Protein AF-A0A553JM68-F1 (afdb_monomer_lite)

Radius of gyration: 15.45 Å; chains: 1; bounding box: 34×37×38 Å

Structure (mmCIF, N/CA/C/O backbone):
data_AF-A0A553JM68-F1
#
_entry.id   AF-A0A553JM68-F1
#
loop_
_atom_site.group_PDB
_atom_site.id
_atom_site.type_symbol
_atom_site.label_atom_id
_atom_site.label_alt_id
_atom_site.label_comp_id
_atom_site.label_asym_id
_atom_site.label_entity_id
_atom_site.label_seq_id
_atom_site.pdbx_PDB_ins_code
_atom_site.Cartn_x
_atom_site.Cartn_y
_atom_site.Cartn_z
_atom_site.occupancy
_atom_site.B_iso_or_equiv
_atom_site.auth_seq_id
_atom_site.auth_comp_id
_atom_site.auth_asym_id
_atom_site.auth_atom_id
_atom_site.pdbx_PDB_model_num
ATOM 1 N N . MET A 1 1 ? 1.189 8.355 -7.581 1.00 63.50 1 MET A N 1
ATOM 2 C CA . MET A 1 1 ? 2.124 7.337 -8.109 1.00 63.50 1 MET A CA 1
ATOM 3 C C . MET A 1 1 ? 3.029 7.998 -9.135 1.00 63.50 1 MET A C 1
ATOM 5 O O . MET A 1 1 ? 2.598 8.992 -9.708 1.00 63.50 1 MET A O 1
ATOM 9 N N . LYS A 1 2 ? 4.265 7.521 -9.316 1.00 76.50 2 LYS A N 1
ATOM 10 C CA . LYS A 1 2 ? 5.176 8.059 -10.336 1.00 76.50 2 LYS A CA 1
ATOM 11 C C . LYS A 1 2 ? 4.626 7.829 -11.748 1.00 76.50 2 LYS A C 1
ATOM 13 O O . LYS A 1 2 ? 3.909 6.851 -11.962 1.00 76.50 2 LYS A O 1
ATOM 18 N N . GLY A 1 3 ? 4.909 8.756 -12.659 1.00 75.94 3 GLY A N 1
ATOM 19 C CA . GLY A 1 3 ? 4.354 8.765 -14.013 1.00 75.94 3 GLY A CA 1
ATOM 20 C C . GLY A 1 3 ? 5.113 7.850 -14.967 1.00 75.94 3 GLY A C 1
ATOM 21 O O . GLY A 1 3 ? 4.513 7.286 -15.879 1.00 75.94 3 GLY A O 1
ATOM 22 N N . THR A 1 4 ? 6.410 7.648 -14.727 1.00 84.12 4 THR A N 1
ATOM 23 C CA . THR A 1 4 ? 7.277 6.830 -15.583 1.00 84.12 4 THR A CA 1
ATOM 24 C C . THR A 1 4 ? 8.112 5.843 -14.771 1.00 84.12 4 THR A C 1
ATOM 26 O O . THR A 1 4 ? 8.333 6.010 -13.570 1.00 84.12 4 THR A O 1
ATOM 29 N N . TRP A 1 5 ? 8.600 4.793 -15.434 1.00 84.50 5 TRP A N 1
ATOM 30 C CA . TRP A 1 5 ? 9.482 3.803 -14.813 1.00 84.50 5 TRP A CA 1
ATOM 31 C C . TRP A 1 5 ? 10.835 4.381 -14.397 1.00 84.50 5 TRP A C 1
ATOM 33 O O . TRP A 1 5 ? 11.385 3.968 -13.384 1.00 84.50 5 TRP A O 1
ATOM 43 N N . SER A 1 6 ? 11.343 5.385 -15.115 1.00 84.81 6 SER A N 1
ATOM 44 C CA . SER A 1 6 ? 12.603 6.053 -14.767 1.00 84.81 6 SER A CA 1
ATOM 45 C C . SER A 1 6 ? 12.548 6.775 -13.416 1.00 84.81 6 SER A C 1
ATOM 47 O O . SER A 1 6 ? 13.579 7.000 -12.796 1.00 84.81 6 SER A O 1
ATOM 49 N N . GLU A 1 7 ? 11.353 7.143 -12.949 1.00 84.12 7 GLU A N 1
ATOM 50 C CA . GLU A 1 7 ? 11.141 7.756 -11.634 1.00 84.12 7 GLU A CA 1
ATOM 51 C C . GLU A 1 7 ? 10.995 6.726 -10.498 1.00 84.12 7 GLU A C 1
ATOM 53 O O . GLU A 1 7 ? 10.909 7.107 -9.326 1.00 84.12 7 GLU A O 1
ATOM 58 N N . MET A 1 8 ? 10.911 5.436 -10.837 1.00 84.56 8 MET A N 1
ATOM 59 C CA . MET A 1 8 ? 10.808 4.319 -9.901 1.00 84.56 8 MET A CA 1
ATOM 60 C C . MET A 1 8 ? 12.199 3.756 -9.626 1.00 84.56 8 MET A C 1
ATOM 62 O O . MET A 1 8 ? 12.565 2.682 -10.093 1.00 84.56 8 MET A O 1
ATOM 66 N N . ASP A 1 9 ? 12.984 4.504 -8.862 1.00 85.19 9 ASP A N 1
ATOM 67 C CA . ASP A 1 9 ? 14.326 4.112 -8.444 1.00 85.19 9 ASP A CA 1
ATOM 68 C C . ASP A 1 9 ? 14.342 3.606 -6.991 1.00 85.19 9 ASP A C 1
ATOM 70 O O . ASP A 1 9 ? 13.331 3.649 -6.280 1.00 85.19 9 ASP A O 1
ATOM 74 N N . GLY A 1 10 ? 15.520 3.194 -6.514 1.00 82.56 10 GLY A N 1
ATOM 75 C CA . GLY A 1 10 ? 15.751 2.777 -5.125 1.00 82.56 10 GLY A CA 1
ATOM 76 C C . GLY A 1 10 ? 15.588 3.879 -4.066 1.00 82.56 10 GLY A C 1
ATOM 77 O O . GLY A 1 10 ? 15.925 3.655 -2.905 1.00 82.56 10 GLY A O 1
ATOM 78 N N . ASN A 1 11 ? 15.116 5.075 -4.433 1.00 83.62 11 ASN A N 1
ATOM 79 C CA . ASN A 1 11 ? 14.690 6.107 -3.489 1.00 83.62 11 ASN A CA 1
ATOM 80 C C . ASN A 1 11 ? 13.158 6.196 -3.380 1.00 83.62 11 ASN A C 1
ATOM 82 O O . ASN A 1 11 ? 12.643 6.880 -2.489 1.00 83.62 11 ASN A O 1
ATOM 86 N N . SER A 1 12 ? 12.420 5.508 -4.253 1.00 87.69 12 SER A N 1
ATOM 87 C CA . SER A 1 12 ? 10.962 5.508 -4.278 1.00 87.69 12 SER A CA 1
ATOM 88 C C . SER A 1 12 ? 10.369 4.357 -3.457 1.00 87.69 12 SER A C 1
ATOM 90 O O . SER A 1 12 ? 10.7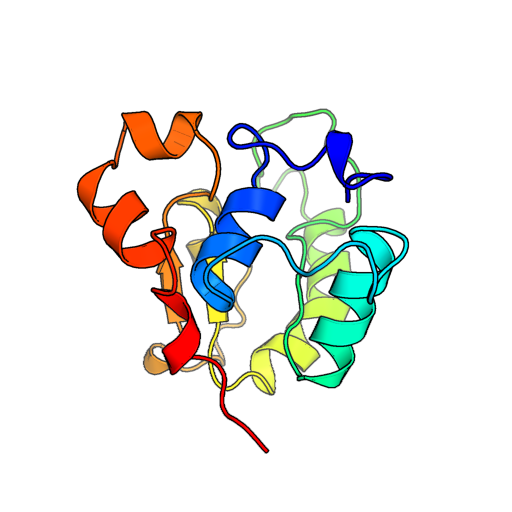88 3.205 -3.551 1.00 87.69 12 SER A O 1
ATOM 92 N N . SER A 1 13 ? 9.313 4.646 -2.691 1.00 88.88 13 SER A N 1
ATOM 93 C CA . SER A 1 13 ? 8.542 3.605 -1.995 1.00 88.88 13 SER A CA 1
ATOM 94 C C . SER A 1 13 ? 7.983 2.551 -2.948 1.00 88.88 13 SER A C 1
ATOM 96 O O . SER A 1 13 ? 7.954 1.369 -2.622 1.00 88.88 13 SER A O 1
ATOM 98 N N . GLY A 1 14 ? 7.544 2.982 -4.134 1.00 89.12 14 GLY A N 1
ATOM 99 C CA . GLY A 1 14 ? 6.975 2.090 -5.138 1.00 89.12 14 GLY A CA 1
ATOM 100 C C . GLY A 1 14 ? 7.972 1.037 -5.617 1.00 89.12 14 GLY A C 1
ATOM 101 O O . GLY A 1 14 ? 7.593 -0.120 -5.756 1.00 89.12 14 GLY A O 1
ATOM 102 N N . PHE A 1 15 ? 9.242 1.409 -5.818 1.00 90.00 15 PHE A N 1
ATOM 103 C CA . PHE A 1 15 ? 10.287 0.463 -6.212 1.00 90.00 15 PHE A CA 1
ATOM 104 C C . PHE A 1 15 ? 10.424 -0.663 -5.190 1.00 90.00 15 PHE A C 1
ATOM 106 O O . PHE A 1 15 ? 10.414 -1.831 -5.559 1.00 90.00 15 PHE A O 1
ATOM 113 N N . HIS A 1 16 ? 10.498 -0.323 -3.903 1.00 91.31 16 HIS A N 1
ATOM 114 C CA . HIS A 1 16 ? 10.684 -1.310 -2.843 1.00 91.31 16 HIS A CA 1
ATOM 115 C C . HIS A 1 16 ? 9.470 -2.224 -2.669 1.00 91.31 16 HIS A C 1
ATOM 117 O O . HIS A 1 16 ? 9.642 -3.426 -2.504 1.00 91.31 16 HIS A O 1
ATOM 123 N N . ILE A 1 17 ? 8.259 -1.674 -2.788 1.00 91.00 17 ILE A N 1
ATOM 124 C CA . ILE A 1 17 ? 7.020 -2.461 -2.795 1.00 91.00 17 ILE A CA 1
ATOM 125 C C . ILE A 1 17 ? 7.026 -3.463 -3.957 1.00 91.00 17 ILE A C 1
ATOM 127 O O . ILE A 1 17 ? 6.744 -4.640 -3.764 1.00 91.00 17 ILE A O 1
ATOM 131 N N . PHE A 1 18 ? 7.347 -3.028 -5.177 1.00 89.19 18 PHE A N 1
ATOM 132 C CA . PHE A 1 18 ? 7.334 -3.930 -6.333 1.00 89.19 18 PHE A CA 1
ATOM 133 C C . PHE A 1 18 ? 8.441 -4.971 -6.255 1.00 89.19 18 PHE A C 1
ATOM 135 O O . PHE A 1 18 ? 8.197 -6.152 -6.484 1.00 89.19 18 PHE A O 1
ATOM 142 N N . ASN A 1 19 ? 9.629 -4.554 -5.832 1.00 89.69 19 ASN A N 1
ATOM 143 C CA . ASN A 1 19 ? 10.750 -5.451 -5.632 1.00 89.69 19 ASN A CA 1
ATOM 144 C C . ASN A 1 19 ? 10.455 -6.534 -4.582 1.00 89.69 19 ASN A C 1
ATOM 146 O O . ASN A 1 19 ? 10.863 -7.682 -4.760 1.00 89.69 19 ASN A O 1
ATOM 150 N N . SER A 1 20 ? 9.735 -6.199 -3.508 1.00 91.38 20 SER A N 1
ATOM 151 C CA . SER A 1 20 ? 9.416 -7.172 -2.466 1.00 91.38 20 SER A CA 1
ATOM 152 C C . SER A 1 20 ? 8.278 -8.108 -2.827 1.00 91.38 20 SER A C 1
ATOM 154 O O . SER A 1 20 ? 8.302 -9.270 -2.433 1.00 91.38 20 SER A O 1
ATOM 156 N N . ILE A 1 21 ? 7.305 -7.646 -3.605 1.00 87.81 21 ILE A N 1
ATOM 157 C CA . ILE A 1 21 ? 6.187 -8.489 -4.026 1.00 87.81 21 ILE A CA 1
ATOM 158 C C . ILE A 1 21 ? 6.594 -9.401 -5.202 1.00 87.81 21 ILE A C 1
ATOM 160 O O . ILE A 1 21 ? 6.162 -10.550 -5.249 1.00 87.81 21 ILE A O 1
ATOM 164 N N . PHE A 1 22 ? 7.440 -8.924 -6.125 1.00 84.81 22 PHE A N 1
ATOM 165 C CA . PHE A 1 22 ? 7.675 -9.586 -7.421 1.00 84.81 22 PHE A CA 1
ATOM 166 C C . PHE A 1 22 ? 9.130 -9.910 -7.753 1.00 84.81 22 PHE A C 1
ATOM 168 O O . PHE A 1 22 ? 9.385 -10.518 -8.792 1.00 84.81 22 PHE A O 1
ATOM 175 N N . GLY A 1 23 ? 10.087 -9.495 -6.922 1.00 83.81 23 GLY A N 1
ATOM 176 C CA . GLY A 1 23 ? 11.495 -9.787 -7.184 1.00 83.81 23 GLY A CA 1
ATOM 177 C C . GLY A 1 23 ? 12.032 -8.947 -8.335 1.00 83.81 23 GLY A C 1
ATOM 178 O O . GLY A 1 23 ? 12.775 -9.426 -9.186 1.00 83.81 23 GLY A O 1
ATOM 179 N N . GLY A 1 24 ? 11.610 -7.690 -8.391 1.00 82.81 24 GLY A N 1
ATOM 180 C CA . GLY A 1 24 ? 12.111 -6.704 -9.335 1.00 82.81 24 GLY A CA 1
ATOM 181 C C . GLY A 1 24 ? 11.038 -5.722 -9.775 1.00 82.81 24 GLY A C 1
ATOM 182 O O . GLY A 1 24 ? 9.877 -5.795 -9.367 1.00 82.81 24 GLY A O 1
ATOM 183 N N . LEU A 1 25 ? 11.442 -4.786 -10.631 1.00 80.50 25 LEU A N 1
ATOM 184 C CA . LEU A 1 25 ? 10.485 -3.992 -11.385 1.00 80.50 25 LEU A CA 1
ATOM 185 C C . LEU A 1 25 ? 9.895 -4.856 -12.507 1.00 80.50 25 LEU A C 1
ATOM 187 O O . LEU A 1 25 ? 10.623 -5.626 -13.137 1.00 80.50 25 LEU A O 1
ATOM 191 N N . PRO A 1 26 ? 8.591 -4.742 -12.783 1.00 75.25 26 PRO A N 1
ATOM 192 C CA . PRO A 1 26 ? 7.989 -5.446 -13.905 1.00 75.25 26 PRO A CA 1
ATOM 193 C C . PRO A 1 26 ? 8.572 -4.941 -15.235 1.00 75.25 26 PRO A C 1
ATOM 195 O O . PRO A 1 26 ? 8.947 -3.775 -15.365 1.00 75.25 26 PRO A O 1
ATOM 198 N N . SER A 1 27 ? 8.627 -5.824 -16.237 1.00 70.44 27 SER A N 1
ATOM 199 C CA . SER A 1 27 ? 9.188 -5.487 -17.551 1.00 70.44 27 SER A CA 1
ATOM 200 C C . SER A 1 27 ? 8.454 -4.307 -18.199 1.00 70.44 27 SER A C 1
ATOM 202 O O . SER A 1 27 ? 7.221 -4.291 -18.284 1.00 70.44 27 SER A O 1
ATOM 204 N N . HIS A 1 28 ? 9.235 -3.358 -18.719 1.00 70.19 28 HIS A N 1
ATOM 205 C CA . HIS A 1 28 ? 8.750 -2.201 -19.476 1.00 70.19 28 HIS A CA 1
ATOM 206 C C . HIS A 1 28 ? 8.031 -2.619 -20.770 1.00 70.19 28 HIS A C 1
ATOM 208 O O . HIS A 1 28 ? 7.236 -1.856 -21.310 1.00 70.19 28 HIS A O 1
ATOM 214 N N . GLU A 1 29 ? 8.276 -3.839 -21.252 1.00 76.00 29 GLU A N 1
ATOM 215 C CA . GLU A 1 29 ? 7.606 -4.404 -22.425 1.00 76.00 29 GLU A CA 1
ATOM 216 C C . GLU A 1 29 ? 6.138 -4.748 -22.140 1.00 76.00 29 GLU A C 1
ATOM 218 O O . GLU A 1 29 ? 5.309 -4.734 -23.048 1.00 76.00 29 GLU A O 1
ATOM 223 N N . LYS A 1 30 ? 5.796 -5.034 -20.875 1.00 83.06 30 LYS A N 1
ATOM 224 C CA . LYS A 1 30 ? 4.446 -5.455 -20.475 1.00 83.06 30 LYS A CA 1
ATOM 225 C C . LYS A 1 30 ? 3.577 -4.298 -19.976 1.00 83.06 30 LYS A C 1
ATOM 227 O O . LYS A 1 30 ? 2.360 -4.343 -20.138 1.00 83.06 30 LYS A O 1
ATOM 232 N N . TYR A 1 31 ? 4.177 -3.264 -19.382 1.00 87.50 31 TYR A N 1
ATOM 233 C CA . TYR A 1 31 ? 3.447 -2.132 -18.801 1.00 87.50 31 TYR A CA 1
ATOM 234 C C . TYR A 1 31 ? 4.091 -0.803 -19.192 1.00 87.50 31 TYR A C 1
ATOM 236 O O . TYR A 1 31 ? 5.269 -0.575 -18.921 1.00 87.50 31 TYR A O 1
ATOM 244 N N . LYS A 1 32 ? 3.302 0.113 -19.770 1.00 87.19 32 LYS A N 1
ATOM 245 C CA . LYS A 1 32 ? 3.804 1.410 -20.259 1.00 87.19 32 LYS A CA 1
ATOM 246 C C . LYS A 1 32 ? 4.234 2.335 -19.121 1.00 87.19 32 LYS A C 1
ATOM 248 O O . LYS A 1 32 ? 5.132 3.153 -19.296 1.00 87.19 32 LYS A O 1
ATOM 253 N N . SER A 1 33 ? 3.603 2.206 -17.956 1.00 88.00 33 SER A N 1
ATOM 254 C CA . SER A 1 33 ? 3.881 3.035 -16.788 1.00 88.00 33 SER A CA 1
ATOM 255 C C . SER A 1 33 ? 3.723 2.264 -15.473 1.00 88.00 33 SER A C 1
ATOM 257 O O . SER A 1 33 ? 3.015 1.250 -15.425 1.00 88.00 33 SER A O 1
ATOM 259 N N . PRO A 1 34 ? 4.290 2.780 -14.364 1.00 86.50 34 PRO A N 1
ATOM 260 C CA . PRO A 1 34 ? 4.019 2.250 -13.031 1.00 86.50 34 PRO A CA 1
ATOM 261 C C . PRO A 1 34 ? 2.521 2.228 -12.713 1.00 86.50 34 PRO A C 1
ATOM 263 O O . PRO A 1 34 ? 2.034 1.285 -12.094 1.00 86.50 34 PRO A O 1
ATOM 266 N N . LYS A 1 35 ? 1.772 3.237 -13.176 1.00 87.44 35 LYS A N 1
ATOM 267 C CA . LYS A 1 35 ? 0.319 3.323 -12.991 1.00 87.44 35 LYS A CA 1
ATOM 268 C C . LYS A 1 35 ? -0.407 2.128 -13.615 1.00 87.44 35 LYS A C 1
ATOM 270 O O . LYS A 1 35 ? -1.262 1.539 -12.960 1.00 87.44 35 LYS A O 1
ATOM 275 N N . ASP A 1 36 ? -0.046 1.750 -14.840 1.00 87.62 36 ASP A N 1
ATOM 276 C CA . ASP A 1 36 ? -0.648 0.595 -15.523 1.00 87.62 36 ASP A CA 1
ATOM 277 C C . ASP A 1 36 ? -0.382 -0.696 -14.755 1.00 87.62 36 ASP A C 1
ATOM 279 O O . ASP A 1 36 ? -1.260 -1.548 -14.623 1.00 87.62 36 ASP A O 1
ATOM 283 N N . TYR A 1 37 ? 0.815 -0.808 -14.179 1.00 87.81 37 TYR A N 1
ATOM 284 C CA . TYR A 1 37 ? 1.131 -1.942 -13.333 1.00 87.81 37 TYR A CA 1
ATOM 285 C C . TYR A 1 37 ? 0.292 -1.966 -12.055 1.00 87.81 37 TYR A C 1
ATOM 287 O O . TYR A 1 37 ? -0.247 -3.013 -11.717 1.00 87.81 37 TYR A O 1
ATOM 295 N N . ALA A 1 38 ? 0.086 -0.832 -11.378 1.00 86.94 38 ALA A N 1
ATOM 296 C CA . ALA A 1 38 ? -0.815 -0.787 -10.224 1.00 86.94 38 ALA A CA 1
ATOM 297 C C . ALA A 1 38 ? -2.246 -1.230 -10.571 1.00 86.94 38 ALA A C 1
ATOM 299 O O . ALA A 1 38 ? -2.861 -1.933 -9.774 1.00 86.94 38 ALA A O 1
ATOM 300 N N . TYR A 1 39 ? -2.766 -0.900 -11.759 1.00 88.81 39 TYR A N 1
ATOM 301 C CA . TYR A 1 39 ? -4.063 -1.431 -12.201 1.00 88.81 39 TYR A CA 1
ATOM 302 C C . TYR A 1 39 ? -4.040 -2.944 -12.418 1.00 88.81 39 TYR A C 1
ATOM 304 O O . TYR A 1 39 ? -4.996 -3.629 -12.060 1.00 88.81 39 TYR A O 1
ATOM 312 N N . HIS A 1 40 ? -2.947 -3.490 -12.951 1.00 88.00 40 HIS A N 1
ATOM 313 C CA . HIS A 1 40 ? -2.785 -4.938 -13.015 1.00 88.00 40 HIS A CA 1
ATOM 314 C C . HIS A 1 40 ? -2.784 -5.568 -11.615 1.00 88.00 40 HIS A C 1
ATOM 316 O O . HIS A 1 40 ? -3.438 -6.587 -11.414 1.00 88.00 40 HIS A O 1
ATOM 322 N N . LEU A 1 41 ? -2.139 -4.946 -10.626 1.00 88.44 41 LEU A N 1
ATOM 323 C CA . LEU A 1 41 ? -2.156 -5.424 -9.240 1.00 88.44 41 LEU A CA 1
ATOM 324 C C . LEU A 1 41 ? -3.566 -5.461 -8.642 1.00 88.44 41 LEU A C 1
ATOM 326 O O . LEU A 1 41 ? -3.910 -6.440 -7.981 1.00 88.44 41 LEU A O 1
ATOM 330 N N . LEU A 1 42 ? -4.413 -4.479 -8.965 1.00 90.06 42 LEU A N 1
ATOM 331 C CA . LEU A 1 42 ? -5.827 -4.509 -8.576 1.00 90.06 42 LEU A CA 1
ATOM 332 C C . LEU A 1 42 ? -6.546 -5.748 -9.130 1.00 90.06 42 LEU A C 1
ATOM 334 O O . LEU A 1 42 ? -7.320 -6.369 -8.408 1.00 90.06 42 LEU A O 1
ATOM 338 N N . SER A 1 43 ? -6.248 -6.158 -10.371 1.00 87.94 43 SER A N 1
ATOM 339 C CA . SER A 1 43 ? -6.808 -7.394 -10.953 1.00 87.94 43 SER A CA 1
ATOM 340 C C . SER A 1 43 ? -6.346 -8.672 -10.244 1.00 87.94 43 SER A C 1
ATOM 342 O O . SER A 1 43 ? -6.984 -9.708 -10.379 1.00 87.94 43 SER A O 1
ATOM 344 N N . GLN A 1 44 ? -5.249 -8.600 -9.486 1.00 86.31 44 GLN A N 1
ATOM 345 C CA . GLN A 1 44 ? -4.718 -9.688 -8.661 1.00 86.31 44 GLN A CA 1
ATOM 346 C C . GLN A 1 44 ? -5.185 -9.586 -7.195 1.00 86.31 44 GLN A C 1
ATOM 348 O O . GLN A 1 44 ? -4.661 -10.285 -6.333 1.00 86.31 44 GLN A O 1
ATOM 353 N N . GLY A 1 45 ? -6.124 -8.684 -6.884 1.00 89.75 45 GLY A N 1
ATOM 354 C CA . GLY A 1 45 ? -6.618 -8.468 -5.521 1.00 89.75 45 GLY A CA 1
ATOM 355 C C . GLY A 1 45 ? -5.662 -7.690 -4.608 1.00 89.75 45 GLY A C 1
ATOM 356 O O . GLY A 1 45 ? -5.891 -7.629 -3.402 1.00 89.75 45 GLY A O 1
ATOM 357 N N . ILE A 1 46 ? -4.605 -7.077 -5.153 1.00 91.12 46 ILE A N 1
ATOM 358 C CA . ILE A 1 46 ? -3.645 -6.264 -4.394 1.00 91.12 46 ILE A CA 1
ATOM 359 C C . ILE A 1 46 ? -4.019 -4.790 -4.541 1.00 91.12 46 ILE A C 1
ATOM 361 O O . ILE A 1 46 ? -4.002 -4.237 -5.640 1.00 91.12 46 ILE A O 1
ATOM 365 N N . VAL A 1 47 ? -4.318 -4.133 -3.420 1.00 91.62 47 VAL A N 1
ATOM 366 C CA . VAL A 1 47 ? -4.802 -2.746 -3.388 1.00 91.62 47 VAL A CA 1
ATOM 367 C C . VAL A 1 47 ? -3.889 -1.878 -2.523 1.00 91.62 47 VAL A C 1
ATOM 369 O O . VAL A 1 47 ? -3.487 -2.280 -1.432 1.00 91.62 47 VAL A O 1
ATOM 372 N N . PHE A 1 48 ? -3.595 -0.661 -2.989 1.00 90.56 48 PHE A N 1
ATOM 373 C CA . PHE A 1 48 ? -2.888 0.359 -2.212 1.00 90.56 48 PHE A CA 1
ATOM 374 C C . PHE A 1 48 ? -3.878 1.403 -1.711 1.00 90.56 48 PHE A C 1
ATOM 376 O O . PHE A 1 48 ? -4.454 2.144 -2.507 1.00 90.56 48 PHE A O 1
ATOM 383 N N . LEU A 1 49 ? -4.052 1.471 -0.394 1.00 90.12 49 LEU A N 1
ATOM 384 C CA . LEU A 1 49 ? -4.960 2.413 0.251 1.00 90.12 49 LEU A CA 1
ATOM 385 C C . LEU A 1 49 ? -4.165 3.531 0.914 1.00 90.12 49 LEU A C 1
ATOM 387 O O . LEU A 1 49 ? -3.175 3.284 1.606 1.00 90.12 49 LEU A O 1
ATOM 391 N N . ASN A 1 50 ? -4.614 4.766 0.713 1.00 87.88 50 ASN A N 1
ATOM 392 C CA . ASN A 1 50 ? -4.073 5.905 1.438 1.00 87.88 50 ASN A CA 1
ATOM 393 C C . ASN A 1 50 ? -4.860 6.117 2.728 1.00 87.88 50 ASN A C 1
ATOM 395 O O . ASN A 1 50 ? -6.065 5.890 2.795 1.00 87.88 50 ASN A O 1
ATOM 399 N N . CYS A 1 51 ? -4.171 6.634 3.738 1.00 85.25 51 CYS A N 1
ATOM 400 C CA . CYS A 1 51 ? -4.781 7.041 5.001 1.00 85.25 51 CYS A CA 1
ATOM 401 C C . CYS A 1 51 ? -5.642 8.308 4.871 1.00 85.25 51 CYS A C 1
ATOM 403 O O . CYS A 1 51 ? -6.429 8.607 5.754 1.00 85.25 51 CYS A O 1
ATOM 405 N N . SER A 1 52 ? -5.434 9.080 3.804 1.00 87.44 52 SER A N 1
ATOM 406 C CA . SER A 1 52 ? -6.181 10.284 3.449 1.00 87.44 52 SER A CA 1
ATOM 407 C C . SER A 1 52 ? -6.103 10.456 1.936 1.00 87.44 52 SER A C 1
ATOM 409 O O . SER A 1 52 ? -5.025 10.303 1.353 1.00 87.44 52 SER A O 1
ATOM 411 N N . TYR A 1 53 ? -7.220 10.814 1.307 1.00 89.31 53 TYR A N 1
ATOM 412 C CA . TYR A 1 53 ? -7.262 11.200 -0.109 1.00 89.31 53 TYR A CA 1
ATOM 413 C C . TYR A 1 53 ? -7.067 12.706 -0.320 1.00 89.31 53 TYR A C 1
ATOM 415 O O . TYR A 1 53 ? -6.931 13.175 -1.448 1.00 89.31 53 TYR A O 1
ATOM 423 N N . HIS A 1 54 ? -6.963 13.452 0.780 1.00 89.38 54 HIS A N 1
ATOM 424 C CA . HIS A 1 54 ? -6.680 14.880 0.802 1.00 89.38 54 HIS A CA 1
ATOM 425 C C . HIS A 1 54 ? -5.194 15.138 1.042 1.00 89.38 54 HIS A C 1
ATOM 427 O O . HIS A 1 54 ? -4.554 14.475 1.867 1.00 89.38 54 HIS A O 1
ATOM 433 N N . TYR A 1 55 ? -4.637 16.133 0.349 1.00 87.25 55 TYR A N 1
ATOM 434 C CA . TYR A 1 55 ? -3.252 16.552 0.550 1.00 87.25 55 TYR A CA 1
ATOM 435 C C . TYR A 1 55 ? -3.101 17.362 1.844 1.00 87.25 55 TYR A C 1
ATOM 437 O O . TYR A 1 55 ? -3.535 18.508 1.933 1.00 87.25 55 TYR A O 1
ATOM 445 N N . LEU A 1 56 ? -2.409 16.789 2.831 1.00 84.56 56 LEU A N 1
ATOM 446 C CA . LEU A 1 56 ? -2.267 17.361 4.177 1.00 84.56 56 LEU A CA 1
ATOM 447 C C . LEU A 1 56 ? -1.075 18.324 4.330 1.00 84.56 56 LEU A C 1
ATOM 449 O O . LEU A 1 56 ? -0.520 18.441 5.414 1.00 84.56 56 LEU A O 1
ATOM 453 N N . LYS A 1 57 ? -0.597 18.961 3.251 1.00 85.06 57 LYS A N 1
ATOM 454 C CA . LYS A 1 57 ? 0.506 19.956 3.283 1.00 85.06 57 LYS A CA 1
ATOM 455 C C . LYS A 1 57 ? 1.777 19.527 4.049 1.00 85.06 57 LYS A C 1
ATOM 457 O O . LYS A 1 57 ? 2.514 20.374 4.541 1.00 85.06 57 LYS A O 1
ATOM 462 N N . LYS A 1 58 ? 2.078 18.222 4.084 1.00 76.62 58 LYS A N 1
ATOM 463 C CA . LYS A 1 58 ? 3.196 17.614 4.844 1.00 76.62 58 LYS A CA 1
ATOM 464 C C . LYS A 1 58 ? 3.067 17.723 6.372 1.00 76.62 58 LYS A C 1
ATOM 466 O O . LYS A 1 58 ? 4.056 17.540 7.079 1.00 76.62 58 LYS A O 1
ATOM 471 N N . GLU A 1 59 ? 1.874 17.993 6.891 1.00 78.25 59 GLU A N 1
ATOM 472 C CA . GLU A 1 59 ? 1.615 17.958 8.326 1.00 78.25 59 GLU A CA 1
ATOM 473 C C . GLU A 1 59 ? 1.672 16.525 8.866 1.00 78.25 59 GLU A C 1
ATOM 475 O O . GLU A 1 59 ? 1.342 15.554 8.176 1.00 78.25 59 GLU A O 1
ATOM 480 N N . LYS A 1 60 ? 2.083 16.382 10.132 1.00 78.75 60 LYS A N 1
ATOM 481 C CA . LYS A 1 60 ? 2.001 15.097 10.828 1.00 78.75 60 LYS A CA 1
ATOM 482 C C . LYS A 1 60 ? 0.529 14.694 10.954 1.00 78.75 60 LYS A C 1
ATOM 484 O O . LYS A 1 60 ? -0.299 15.501 11.376 1.00 78.75 60 LYS A O 1
ATOM 489 N N . LEU A 1 61 ? 0.210 13.442 10.623 1.00 79.19 61 LEU A N 1
ATOM 490 C CA . LEU A 1 61 ? -1.154 12.929 10.727 1.00 79.19 61 LEU A CA 1
ATOM 491 C C . LEU A 1 61 ? -1.664 13.042 12.175 1.00 79.19 61 LEU A C 1
ATOM 493 O O . LEU A 1 61 ? -0.970 12.674 13.120 1.00 79.19 61 LEU A O 1
ATOM 497 N N . SER A 1 62 ? -2.880 13.556 12.345 1.00 81.88 62 SER A N 1
ATOM 498 C CA . SER A 1 62 ? -3.532 13.736 13.639 1.00 81.88 62 SER A CA 1
ATOM 499 C C . SER A 1 62 ? -5.013 13.421 13.495 1.00 81.88 62 SER A C 1
ATOM 501 O O . SER A 1 62 ? -5.675 13.991 12.630 1.00 81.88 62 SER A O 1
ATOM 503 N N . LYS A 1 63 ? -5.538 12.555 14.372 1.00 79.31 63 LYS A N 1
ATOM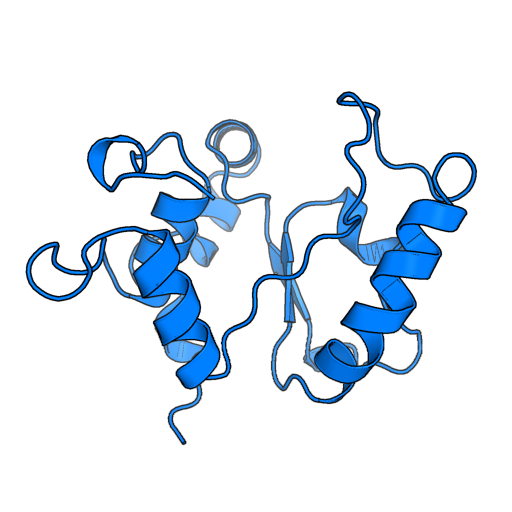 504 C CA . LYS A 1 63 ? -6.969 12.210 14.405 1.00 79.31 63 LYS A CA 1
ATOM 505 C C . LYS A 1 63 ? -7.864 13.429 14.563 1.00 79.31 63 LYS A C 1
ATOM 507 O O . LYS A 1 63 ? -8.909 13.504 13.941 1.00 79.31 63 LYS A O 1
ATOM 512 N N . ILE A 1 64 ? -7.454 14.360 15.422 1.00 84.69 64 ILE A N 1
ATOM 513 C CA . ILE A 1 64 ? -8.276 15.513 15.789 1.00 84.69 64 ILE A CA 1
ATOM 514 C C . ILE A 1 64 ? -8.268 16.532 14.652 1.00 84.69 64 ILE A C 1
ATOM 516 O O . ILE A 1 64 ? -9.322 16.976 14.216 1.00 84.69 64 ILE A O 1
ATOM 520 N N . LYS A 1 65 ? -7.080 16.878 14.141 1.00 86.75 65 LYS A N 1
ATOM 521 C CA . LYS A 1 65 ? -6.952 17.915 13.106 1.00 86.75 65 LYS A CA 1
ATOM 522 C C . LYS A 1 65 ? -7.457 17.462 11.741 1.00 86.75 65 LYS A C 1
ATOM 524 O O . LYS A 1 65 ? -8.001 18.269 11.001 1.00 86.75 65 LYS A O 1
ATOM 529 N N . HIS A 1 66 ? -7.263 16.189 11.403 1.00 88.44 66 HIS A N 1
ATOM 530 C CA . HIS A 1 66 ? -7.565 15.658 10.073 1.00 88.44 66 HIS A CA 1
ATOM 531 C C . HIS A 1 66 ? -8.793 14.749 10.067 1.00 88.44 66 HIS A C 1
ATOM 533 O O . HIS A 1 66 ? -8.936 13.954 9.145 1.00 88.44 66 HIS A O 1
ATOM 539 N N . LYS A 1 67 ? -9.667 14.861 11.079 1.00 87.94 67 LYS A N 1
ATOM 540 C CA . LYS A 1 67 ? -10.824 13.980 11.271 1.00 87.94 67 LYS A CA 1
ATOM 541 C C . LYS A 1 67 ? -11.622 13.773 9.984 1.00 87.94 67 LYS A C 1
ATOM 543 O O . LYS A 1 67 ? -11.738 12.643 9.546 1.00 87.94 67 LYS A O 1
ATOM 548 N N . ASN A 1 68 ? -12.076 14.847 9.343 1.00 89.62 68 ASN A N 1
ATOM 549 C CA . ASN A 1 68 ? -12.918 14.738 8.147 1.00 89.62 68 ASN A CA 1
ATOM 550 C C . ASN A 1 68 ? -12.197 14.018 6.995 1.00 89.62 68 ASN A C 1
ATOM 552 O O . ASN A 1 68 ? -12.754 13.128 6.375 1.00 89.62 68 ASN A O 1
ATOM 556 N N . CYS A 1 69 ? -10.920 14.335 6.754 1.00 90.00 69 CYS A N 1
ATOM 557 C CA . CYS A 1 69 ? -10.136 13.677 5.705 1.00 90.00 69 CYS A CA 1
ATOM 558 C C . CYS A 1 69 ? -9.892 12.186 5.981 1.00 90.00 69 CYS A C 1
ATOM 560 O O . CYS A 1 69 ? -9.720 11.407 5.044 1.00 90.00 69 CYS A O 1
ATOM 562 N N . LEU A 1 70 ? -9.801 11.819 7.261 1.00 87.94 70 LEU A N 1
ATOM 563 C CA . LEU A 1 70 ? -9.674 10.436 7.704 1.00 87.94 70 LEU A CA 1
ATOM 564 C C . LEU A 1 70 ? -11.012 9.702 7.583 1.00 87.94 70 LEU A C 1
ATOM 566 O O . LEU A 1 70 ? -11.026 8.583 7.084 1.00 87.94 70 LEU A O 1
ATOM 570 N N . ASP A 1 71 ? -12.111 10.337 7.993 1.00 88.94 71 ASP A N 1
ATOM 571 C CA . ASP A 1 71 ? -13.470 9.795 7.905 1.00 88.94 71 ASP A CA 1
ATOM 572 C C . ASP A 1 71 ? -13.828 9.498 6.430 1.00 88.94 71 ASP A C 1
ATOM 574 O O . ASP A 1 71 ? -14.218 8.375 6.118 1.00 88.94 71 ASP A O 1
ATOM 578 N N . ASP A 1 72 ? -13.540 10.416 5.497 1.00 91.44 72 ASP A N 1
ATOM 579 C CA . ASP A 1 72 ? -13.709 10.184 4.049 1.00 91.44 72 ASP A CA 1
ATOM 580 C C . ASP A 1 72 ? -12.905 8.967 3.554 1.00 91.44 72 ASP A C 1
ATOM 582 O O . ASP A 1 72 ? -13.344 8.188 2.706 1.00 91.44 72 ASP A O 1
ATOM 586 N N . ALA A 1 73 ? -11.679 8.802 4.063 1.00 91.00 73 ALA A N 1
ATOM 587 C CA . ALA A 1 73 ? -10.849 7.663 3.699 1.00 91.00 73 ALA A CA 1
ATOM 588 C C . ALA A 1 73 ? -11.403 6.354 4.277 1.00 91.00 73 ALA A C 1
ATOM 590 O O . ALA A 1 73 ? -11.314 5.325 3.610 1.00 91.00 73 ALA A O 1
ATOM 591 N N . HIS A 1 74 ? -11.990 6.385 5.476 1.00 89.88 74 HIS A N 1
ATOM 592 C CA . HIS A 1 74 ? -12.629 5.234 6.112 1.00 89.88 74 HIS A CA 1
ATOM 593 C C . HIS A 1 74 ? -13.837 4.726 5.332 1.00 89.88 74 HIS A C 1
ATOM 595 O O . HIS A 1 74 ? -13.933 3.521 5.101 1.00 89.88 74 HIS A O 1
ATOM 601 N N . GLU A 1 75 ? -14.699 5.620 4.845 1.00 91.12 75 GLU A N 1
ATOM 602 C CA . GLU A 1 75 ? -15.865 5.234 4.037 1.00 91.12 75 GLU A CA 1
ATOM 603 C C . GLU A 1 75 ? -15.475 4.381 2.818 1.00 91.12 75 GLU A C 1
ATOM 605 O O . GLU A 1 75 ? -16.172 3.430 2.457 1.00 91.12 75 GLU A O 1
ATOM 610 N N . ILE A 1 76 ? -14.320 4.678 2.216 1.00 91.44 76 ILE A N 1
ATOM 611 C CA . ILE A 1 76 ? -13.777 3.942 1.069 1.00 91.44 76 ILE A CA 1
ATOM 612 C C . ILE A 1 76 ? -12.995 2.698 1.515 1.00 91.44 76 ILE A C 1
ATOM 614 O O . ILE A 1 76 ? -13.117 1.628 0.915 1.00 91.44 76 ILE A O 1
ATOM 618 N N . ASN A 1 77 ? -12.146 2.836 2.534 1.00 92.12 77 ASN A N 1
ATOM 619 C CA . ASN A 1 77 ? -11.169 1.815 2.903 1.00 92.12 77 ASN A CA 1
ATOM 620 C C . ASN A 1 77 ? -11.795 0.659 3.687 1.00 92.12 77 ASN A C 1
ATOM 622 O O . ASN A 1 77 ? -11.417 -0.491 3.460 1.00 92.12 77 ASN A O 1
ATOM 626 N N . ASP A 1 78 ? -12.738 0.929 4.589 1.00 91.44 78 ASP A N 1
ATOM 627 C CA . ASP A 1 78 ? -13.253 -0.064 5.536 1.00 91.44 78 ASP A CA 1
ATOM 628 C C . ASP A 1 78 ? -13.865 -1.296 4.838 1.00 91.44 78 ASP A C 1
ATOM 630 O O . ASP A 1 78 ? -13.492 -2.422 5.193 1.00 91.44 78 ASP A O 1
ATOM 634 N N . PRO A 1 79 ? -14.707 -1.160 3.789 1.00 92.25 79 PRO A N 1
ATOM 635 C CA . PRO A 1 79 ? -15.232 -2.317 3.062 1.00 92.25 79 PRO A CA 1
ATOM 636 C C . PRO A 1 79 ? -14.144 -3.172 2.398 1.00 92.25 79 PRO A C 1
ATOM 638 O O . PRO A 1 79 ? -14.310 -4.387 2.266 1.00 92.25 79 PRO A O 1
ATOM 641 N N . ILE A 1 80 ? -13.041 -2.552 1.967 1.00 92.75 80 ILE A N 1
ATOM 642 C CA . ILE A 1 80 ? -11.900 -3.242 1.353 1.00 92.75 80 ILE A CA 1
ATOM 643 C C . ILE A 1 80 ? -11.129 -3.985 2.443 1.00 92.75 80 ILE A C 1
ATOM 645 O O . ILE A 1 80 ? -10.897 -5.186 2.325 1.00 92.75 80 ILE A O 1
ATOM 649 N N . LEU A 1 81 ? -10.798 -3.298 3.538 1.00 91.38 81 LEU A N 1
ATOM 650 C CA . LEU A 1 81 ? -10.054 -3.858 4.664 1.00 91.38 81 LEU A CA 1
ATOM 651 C C . LEU A 1 81 ? -10.770 -5.063 5.296 1.00 91.38 81 LEU A C 1
ATOM 653 O O . LEU A 1 81 ? -10.119 -6.058 5.609 1.00 91.38 81 LEU A O 1
ATOM 657 N N . LEU A 1 82 ? -12.099 -5.022 5.432 1.00 91.00 82 LEU A N 1
ATOM 658 C CA . LEU A 1 82 ? -12.883 -6.139 5.974 1.00 91.00 82 LEU A CA 1
ATOM 659 C C . LEU A 1 82 ? -12.804 -7.403 5.103 1.00 91.00 82 LEU A C 1
ATOM 661 O O . LEU A 1 82 ? -12.739 -8.517 5.630 1.00 91.00 82 LEU A O 1
ATOM 665 N N . LYS A 1 83 ? -12.769 -7.234 3.775 1.00 91.00 83 LYS A N 1
ATOM 666 C CA . LYS A 1 83 ? -12.676 -8.332 2.797 1.00 91.00 83 LYS A CA 1
ATOM 667 C C . LYS A 1 83 ? -11.246 -8.832 2.592 1.00 91.00 83 LYS A C 1
ATOM 669 O O . LYS A 1 83 ? -11.056 -9.950 2.119 1.00 91.00 83 LYS A O 1
ATOM 674 N N . SER A 1 84 ? -10.245 -8.037 2.961 1.00 91.44 84 SER A N 1
ATOM 675 C CA . SER A 1 84 ? -8.839 -8.405 2.827 1.00 91.44 84 SER A CA 1
ATOM 676 C C . SER A 1 84 ? -8.473 -9.614 3.691 1.00 91.44 84 SER A C 1
ATOM 678 O O . SER A 1 84 ? -8.855 -9.729 4.861 1.00 91.44 84 SER A O 1
ATOM 680 N N . GLN A 1 85 ? -7.682 -10.516 3.109 1.00 91.00 85 GLN A N 1
ATOM 681 C CA . GLN A 1 85 ? -7.107 -11.672 3.806 1.00 91.00 85 GLN A CA 1
ATOM 682 C C . GLN A 1 85 ? -5.820 -11.307 4.558 1.00 91.00 85 GLN A C 1
ATOM 684 O O . GLN A 1 85 ? -5.515 -11.895 5.597 1.00 91.00 85 GLN A O 1
ATOM 689 N N . ARG A 1 86 ? -5.062 -10.338 4.036 1.00 90.88 86 ARG A N 1
ATOM 690 C CA . ARG A 1 86 ? -3.826 -9.803 4.617 1.00 90.88 86 ARG A CA 1
ATOM 691 C C . ARG A 1 86 ? -3.789 -8.292 4.425 1.00 90.88 86 ARG A C 1
ATOM 693 O O . ARG A 1 86 ? -4.224 -7.789 3.394 1.00 90.88 86 ARG A O 1
ATOM 700 N N . ILE A 1 87 ? -3.278 -7.578 5.422 1.00 91.19 87 ILE A N 1
ATOM 701 C CA . ILE A 1 87 ? -3.187 -6.118 5.439 1.00 91.19 87 ILE A CA 1
ATOM 702 C C . ILE A 1 87 ? -1.784 -5.735 5.907 1.00 91.19 87 ILE A C 1
ATOM 704 O O . ILE A 1 87 ? -1.375 -6.092 7.012 1.00 91.19 87 ILE A O 1
ATOM 708 N N . ILE A 1 88 ? -1.057 -4.978 5.085 1.00 90.88 88 ILE A N 1
ATOM 709 C CA . ILE A 1 88 ? 0.279 -4.478 5.426 1.00 90.88 88 ILE A CA 1
ATOM 710 C C . ILE A 1 88 ? 0.173 -3.015 5.848 1.00 90.88 88 ILE A C 1
ATOM 712 O O . ILE A 1 88 ? -0.192 -2.144 5.059 1.00 90.88 88 ILE A O 1
ATOM 716 N N . LEU A 1 89 ? 0.521 -2.736 7.100 1.00 89.88 89 LEU A N 1
ATOM 717 C CA . LEU A 1 89 ? 0.467 -1.400 7.683 1.00 89.88 89 LEU A CA 1
ATOM 718 C C . LEU A 1 89 ? 1.848 -0.765 7.625 1.00 89.88 89 LEU A C 1
ATOM 720 O O . LEU A 1 89 ? 2.749 -1.147 8.370 1.00 89.88 89 LEU A O 1
ATOM 724 N N . CYS A 1 90 ? 2.006 0.209 6.733 1.00 88.56 90 CYS A N 1
ATOM 725 C CA . CYS A 1 90 ? 3.288 0.850 6.472 1.00 88.56 90 CYS A CA 1
ATOM 726 C C . CYS A 1 90 ? 3.503 2.068 7.381 1.00 88.56 90 CYS A C 1
ATOM 728 O O . CYS A 1 90 ? 2.906 3.121 7.176 1.00 88.56 90 CYS A O 1
ATOM 730 N N . GLY A 1 91 ? 4.430 1.963 8.330 1.00 84.44 91 GLY A N 1
ATOM 731 C CA . GLY A 1 91 ? 4.824 3.052 9.220 1.00 84.44 91 GLY A CA 1
ATOM 732 C C . GLY A 1 91 ? 4.102 3.048 10.570 1.00 84.44 91 GLY A C 1
ATOM 733 O O . GLY A 1 91 ? 3.018 2.495 10.745 1.00 84.44 91 GLY A O 1
ATOM 734 N N . LYS A 1 92 ? 4.732 3.688 11.561 1.00 71.88 92 LYS A N 1
ATOM 735 C CA . LYS A 1 92 ? 4.315 3.624 12.974 1.00 71.88 92 LYS A CA 1
ATOM 736 C C . LYS A 1 92 ? 2.968 4.310 13.245 1.00 71.88 92 LYS A C 1
ATOM 738 O O . LYS A 1 92 ? 2.199 3.844 14.078 1.00 71.88 92 LYS A O 1
ATOM 743 N N . GLU A 1 93 ? 2.666 5.371 12.501 1.00 66.12 93 GLU A N 1
ATOM 744 C CA . GLU A 1 93 ? 1.500 6.245 12.713 1.00 66.12 93 GLU A CA 1
ATOM 745 C C . GLU A 1 93 ? 0.183 5.662 12.153 1.00 66.12 93 GLU A C 1
ATOM 747 O O . GLU A 1 93 ? -0.894 6.170 12.448 1.00 66.12 93 GLU A O 1
ATOM 752 N N . VAL A 1 94 ? 0.245 4.586 11.356 1.00 66.25 94 VAL A N 1
ATOM 753 C CA . VAL A 1 94 ? -0.928 4.014 10.662 1.00 66.25 94 VAL A CA 1
ATOM 754 C C . VAL A 1 94 ? -1.748 3.095 11.579 1.00 66.25 94 VAL A C 1
ATOM 756 O O . VAL A 1 94 ? -2.969 3.016 11.471 1.00 66.25 94 VAL A O 1
ATOM 759 N N . SER A 1 95 ? -1.085 2.418 12.521 1.00 62.62 95 SER A N 1
ATOM 760 C CA . SER A 1 95 ? -1.655 1.251 13.212 1.00 62.62 95 SER A CA 1
ATOM 761 C C . SER A 1 95 ? -2.757 1.541 14.237 1.00 62.62 95 SER A C 1
ATOM 763 O O . SER A 1 95 ? -3.561 0.659 14.506 1.00 62.62 95 SER A O 1
ATOM 765 N N . SER A 1 96 ? -2.830 2.748 14.803 1.00 58.81 96 SER A N 1
ATOM 766 C CA . SER A 1 96 ? -3.834 3.092 15.825 1.00 58.81 96 SER A CA 1
ATOM 767 C C . SER A 1 96 ? -4.954 3.986 15.300 1.00 58.81 96 SER A C 1
ATOM 769 O O . SER A 1 96 ? -5.931 4.237 16.012 1.00 58.81 96 SER A O 1
ATOM 771 N N . VAL A 1 97 ? -4.813 4.509 14.078 1.00 64.25 97 VAL A N 1
ATOM 772 C CA . VAL A 1 97 ? -5.705 5.547 13.556 1.00 64.25 97 VAL A CA 1
ATOM 773 C C . VAL A 1 97 ? -6.737 5.033 12.574 1.00 64.25 97 VAL A C 1
ATOM 775 O O . VAL A 1 97 ? -7.840 5.560 12.573 1.00 64.25 97 VAL A O 1
ATOM 778 N N . LEU A 1 98 ? -6.398 4.005 11.805 1.00 66.00 98 LEU A N 1
ATOM 779 C CA . LEU A 1 98 ? -7.063 3.733 10.530 1.00 66.00 98 LEU A CA 1
ATOM 780 C C . LEU A 1 98 ? -7.717 2.358 10.452 1.00 66.00 98 LEU A C 1
ATOM 782 O O . LEU A 1 98 ? -8.159 1.954 9.383 1.00 66.00 98 LEU A O 1
ATOM 786 N N . LEU A 1 99 ? -7.737 1.615 11.554 1.00 73.62 99 LEU A N 1
ATOM 787 C CA . LEU A 1 99 ? -8.247 0.254 11.558 1.00 73.62 99 LEU A CA 1
ATOM 788 C C . LEU A 1 99 ? -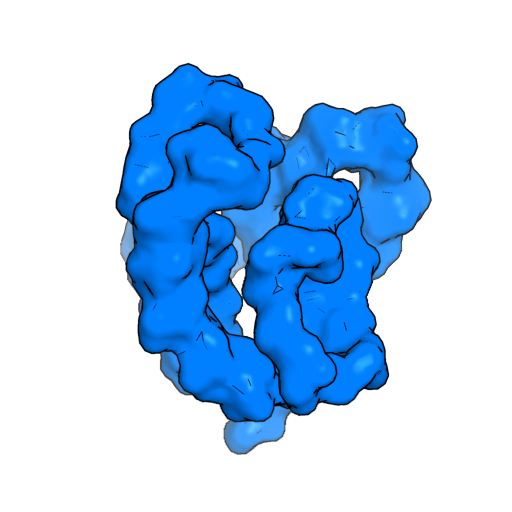9.623 0.207 12.213 1.00 73.62 99 LEU A C 1
ATOM 790 O O . LEU A 1 99 ? -9.739 0.599 13.379 1.00 73.62 99 LEU A O 1
ATOM 794 N N . PRO A 1 100 ? -10.638 -0.318 11.509 1.00 74.38 100 PRO A 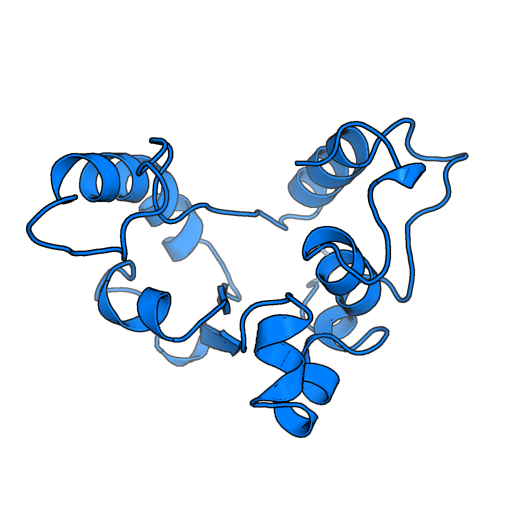N 1
ATOM 795 C CA . PRO A 1 100 ? -11.866 -0.757 12.144 1.00 74.38 100 PRO A CA 1
ATOM 796 C C . PRO A 1 100 ? -11.555 -1.732 13.279 1.00 74.38 100 PRO A C 1
ATOM 798 O O . PRO A 1 100 ? -10.747 -2.651 13.125 1.00 74.38 100 PRO A O 1
ATOM 801 N N . SER A 1 101 ? -12.236 -1.565 14.411 1.00 77.06 101 SER A N 1
ATOM 802 C CA . SER A 1 101 ? -12.118 -2.463 15.569 1.00 77.06 101 SER A CA 1
ATOM 803 C C . SER A 1 101 ? -12.548 -3.903 15.266 1.00 7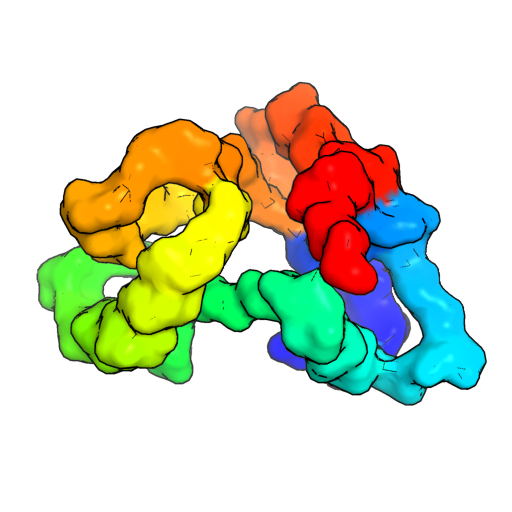7.06 101 SER A C 1
ATOM 805 O O . SER A 1 101 ? -12.223 -4.813 16.023 1.00 77.06 101 SER A O 1
ATOM 807 N N . SER A 1 102 ? -13.272 -4.111 14.166 1.00 82.62 102 SER A N 1
ATOM 808 C CA . SER A 1 102 ? -13.810 -5.393 13.714 1.00 82.62 102 SER A CA 1
ATOM 809 C C . SER A 1 102 ? -12.825 -6.257 12.922 1.00 82.62 102 SER A C 1
ATOM 811 O O . SER A 1 102 ? -13.157 -7.394 12.593 1.00 82.62 102 SER A O 1
ATOM 813 N N . ILE A 1 103 ? -11.630 -5.759 12.593 1.00 84.12 103 ILE A N 1
ATOM 814 C CA . ILE A 1 103 ? -10.646 -6.549 11.847 1.00 84.12 103 ILE A CA 1
ATOM 815 C C . ILE A 1 103 ? -9.830 -7.421 12.804 1.00 84.12 103 ILE A C 1
ATOM 817 O O . ILE A 1 103 ? -9.226 -6.937 13.759 1.00 84.12 103 ILE A O 1
ATOM 821 N N . GLU A 1 104 ? -9.765 -8.715 12.498 1.00 85.62 104 GLU A N 1
ATOM 822 C CA . GLU A 1 104 ? -8.968 -9.682 13.250 1.00 85.62 104 GLU A CA 1
ATOM 823 C C . GLU A 1 104 ? -7.468 -9.338 13.246 1.00 85.62 104 GLU A C 1
ATOM 825 O O . GLU A 1 104 ? -6.862 -9.082 12.202 1.00 85.62 104 GLU A O 1
ATOM 830 N N . ASN A 1 105 ? -6.837 -9.414 14.422 1.00 81.81 105 ASN A N 1
ATOM 831 C CA . ASN A 1 105 ? -5.425 -9.057 14.599 1.00 81.81 105 ASN A CA 1
ATOM 832 C C . ASN A 1 105 ? -4.449 -9.903 13.758 1.00 81.81 105 ASN A C 1
ATOM 834 O O . ASN A 1 105 ? -3.369 -9.431 13.408 1.00 81.81 105 ASN A O 1
ATOM 838 N N . ASN A 1 106 ? -4.822 -11.141 13.422 1.00 85.06 106 ASN A N 1
ATOM 839 C CA . ASN A 1 106 ? -4.028 -12.076 12.614 1.00 85.06 106 ASN A CA 1
ATOM 840 C C . ASN A 1 106 ? -3.898 -11.656 11.133 1.00 85.06 106 ASN A C 1
ATOM 842 O O . ASN A 1 106 ? -3.049 -12.194 10.423 1.00 85.06 106 ASN A O 1
ATOM 846 N N . LYS A 1 107 ? -4.716 -10.709 10.650 1.00 88.50 107 LYS A N 1
ATOM 847 C CA . LYS A 1 107 ? -4.658 -10.212 9.269 1.00 88.50 107 LYS A CA 1
ATOM 848 C C . LYS A 1 107 ? -3.542 -9.190 9.059 1.00 88.50 107 LYS A C 1
ATOM 850 O O . LYS A 1 107 ? -3.191 -8.918 7.909 1.00 88.50 107 LYS A O 1
ATOM 855 N N . PHE A 1 108 ? -2.994 -8.613 10.130 1.00 86.88 108 PHE A N 1
ATOM 856 C CA . PHE A 1 108 ? -2.062 -7.493 10.043 1.00 86.88 108 PHE A CA 1
ATOM 857 C C . PHE A 1 108 ? -0.600 -7.914 10.006 1.00 86.88 108 PHE A C 1
ATOM 859 O O . PHE A 1 108 ? -0.131 -8.697 10.827 1.00 86.88 108 PHE A O 1
ATOM 866 N N . ILE A 1 109 ? 0.148 -7.256 9.127 1.00 88.06 109 ILE A N 1
ATOM 867 C CA . ILE A 1 109 ? 1.606 -7.239 9.131 1.00 88.06 109 ILE A CA 1
ATOM 868 C C . ILE A 1 109 ? 2.026 -5.786 9.318 1.00 88.06 109 ILE A C 1
ATOM 870 O O . ILE A 1 109 ? 1.722 -4.921 8.495 1.00 88.06 109 ILE A O 1
ATOM 874 N N . LYS A 1 110 ? 2.699 -5.492 10.431 1.00 88.00 110 LYS A N 1
ATOM 875 C CA . LYS A 1 110 ? 3.274 -4.165 10.664 1.00 88.00 110 LYS A CA 1
ATOM 876 C C . LYS A 1 110 ? 4.602 -4.084 9.931 1.00 88.00 110 LYS A C 1
ATOM 878 O O . LYS A 1 110 ? 5.477 -4.909 10.157 1.00 88.00 110 LYS A O 1
ATOM 883 N N . ALA A 1 111 ? 4.753 -3.066 9.097 1.00 90.25 111 ALA A N 1
ATOM 884 C CA . ALA A 1 111 ? 5.955 -2.845 8.317 1.00 90.25 111 ALA A CA 1
ATOM 885 C C . ALA A 1 111 ? 6.514 -1.438 8.564 1.00 90.25 111 ALA A C 1
ATOM 887 O O . ALA A 1 111 ? 5.745 -0.484 8.732 1.00 90.25 111 ALA A O 1
ATOM 888 N N . PRO A 1 112 ? 7.845 -1.246 8.553 1.00 91.88 112 PRO A N 1
ATOM 889 C CA . PRO A 1 112 ? 8.410 0.091 8.438 1.00 91.88 112 PRO A CA 1
ATOM 890 C C . PRO A 1 112 ? 7.964 0.711 7.107 1.00 91.88 112 PRO A C 1
ATOM 892 O O . PRO A 1 112 ? 7.622 -0.000 6.165 1.00 91.88 112 PRO A O 1
ATOM 895 N N . HIS A 1 113 ? 7.953 2.039 7.002 1.00 90.88 113 HIS A N 1
ATOM 896 C CA . HIS A 1 113 ? 7.574 2.670 5.738 1.00 90.88 113 HIS A CA 1
ATOM 897 C C . HIS A 1 113 ? 8.576 2.254 4.635 1.00 90.88 113 HIS A C 1
ATOM 899 O O . HIS A 1 113 ? 9.780 2.242 4.897 1.00 90.88 113 HIS A O 1
ATOM 905 N N . PRO A 1 114 ? 8.149 1.956 3.397 1.00 91.44 114 PRO A N 1
ATOM 906 C CA . PRO A 1 114 ? 9.036 1.489 2.323 1.00 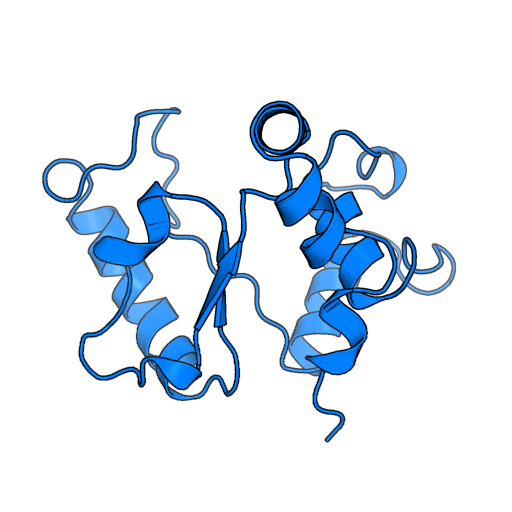91.44 114 PRO A CA 1
ATOM 907 C C . PRO A 1 114 ? 9.976 2.578 1.764 1.00 91.44 114 PRO A C 1
ATOM 909 O O . PRO A 1 114 ? 10.397 2.504 0.622 1.00 91.44 114 PRO A O 1
ATOM 912 N N . SER A 1 115 ? 10.334 3.608 2.539 1.00 89.38 115 SER A N 1
ATOM 913 C CA . SER A 1 115 ? 11.288 4.643 2.124 1.00 89.38 115 SER A CA 1
ATOM 914 C C . SER A 1 115 ? 12.683 4.397 2.689 1.00 89.38 115 SER A C 1
ATOM 916 O O . SER A 1 115 ? 12.857 3.890 3.799 1.00 89.38 115 SER A O 1
ATOM 918 N N . ARG A 1 116 ? 13.694 4.894 1.973 1.00 86.31 116 ARG A N 1
ATOM 919 C CA . ARG A 1 116 ? 15.102 4.857 2.393 1.00 86.31 116 ARG A CA 1
ATOM 920 C C . ARG A 1 116 ? 15.352 5.473 3.776 1.00 86.31 116 ARG A C 1
ATOM 922 O O . ARG A 1 116 ? 16.195 4.983 4.523 1.00 86.31 116 ARG A O 1
ATOM 929 N N . LEU A 1 117 ? 14.619 6.531 4.133 1.00 87.88 117 LEU A N 1
ATOM 930 C CA . LEU A 1 117 ? 14.712 7.150 5.462 1.00 87.88 117 LEU A CA 1
ATOM 931 C C . LEU A 1 117 ? 14.269 6.184 6.569 1.00 87.88 117 LEU A C 1
ATOM 933 O O . LEU A 1 117 ? 14.915 6.109 7.612 1.00 87.88 117 LEU A O 1
ATOM 937 N N . SER A 1 118 ? 13.213 5.404 6.326 1.00 89.00 118 SER A N 1
ATOM 938 C CA . SER A 1 118 ? 12.763 4.390 7.279 1.00 89.00 118 SER A CA 1
ATOM 939 C C . SER A 1 118 ? 13.744 3.222 7.381 1.00 89.00 118 SER A C 1
ATOM 941 O O . SER A 1 118 ? 13.936 2.707 8.481 1.00 89.00 118 SER A O 1
ATOM 943 N N . ARG A 1 119 ? 14.392 2.829 6.270 1.00 90.56 119 ARG A N 1
ATOM 944 C CA . ARG A 1 119 ? 15.409 1.763 6.259 1.00 90.56 119 ARG A CA 1
ATOM 945 C C . ARG A 1 119 ? 16.591 2.090 7.167 1.00 90.56 119 ARG A C 1
ATOM 947 O O . ARG A 1 119 ? 17.005 1.243 7.941 1.00 90.56 119 ARG A O 1
ATOM 954 N N . ARG A 1 120 ? 17.088 3.334 7.149 1.00 89.12 120 ARG A N 1
ATOM 955 C CA . ARG A 1 120 ? 18.225 3.762 7.996 1.00 89.12 120 ARG A CA 1
ATOM 956 C C . ARG A 1 120 ? 18.001 3.550 9.495 1.00 89.12 120 ARG A C 1
ATOM 958 O O . ARG A 1 120 ? 18.969 3.414 10.227 1.00 89.12 120 ARG A O 1
ATOM 965 N N . SER A 1 121 ? 16.748 3.573 9.945 1.00 86.94 121 SER A N 1
ATOM 966 C CA . SER A 1 121 ? 16.391 3.445 11.362 1.00 86.94 121 SER A CA 1
ATOM 967 C C . SER A 1 121 ? 15.872 2.057 11.745 1.00 86.94 121 SER A C 1
ATOM 969 O O . SER A 1 121 ? 15.636 1.821 12.923 1.00 86.94 121 SER A O 1
ATOM 971 N N . ASN A 1 122 ? 15.650 1.160 10.777 1.00 86.31 122 ASN A N 1
ATOM 972 C CA . ASN A 1 122 ? 15.059 -0.165 11.000 1.00 86.31 122 ASN A CA 1
ATOM 973 C C . ASN A 1 122 ? 15.602 -1.173 9.970 1.00 86.31 122 ASN A C 1
ATOM 975 O O . ASN A 1 122 ? 14.812 -1.889 9.367 1.00 86.31 122 ASN A O 1
ATOM 979 N N . SER A 1 123 ? 16.906 -1.165 9.674 1.00 89.06 123 SER A N 1
ATOM 980 C CA . SER A 1 123 ? 17.457 -1.827 8.478 1.00 89.06 123 SER A CA 1
ATOM 981 C C . SER A 1 123 ? 17.108 -3.307 8.386 1.00 89.06 123 SER A C 1
ATOM 983 O O . SER A 1 123 ? 16.669 -3.735 7.328 1.00 89.06 123 SER A O 1
ATOM 985 N N . GLU A 1 124 ? 17.228 -4.043 9.491 1.00 91.38 124 GLU A N 1
ATOM 986 C CA . GLU A 1 124 ? 16.944 -5.482 9.553 1.00 91.38 124 GLU A CA 1
ATOM 987 C C . GLU A 1 124 ? 15.474 -5.772 9.227 1.00 91.38 124 GLU A C 1
ATOM 989 O O . GLU A 1 124 ? 15.176 -6.355 8.190 1.00 91.38 124 GLU A O 1
ATOM 994 N N . VAL A 1 125 ? 14.544 -5.238 10.026 1.00 91.38 125 VAL A N 1
ATOM 995 C CA . VAL A 1 125 ? 13.091 -5.409 9.816 1.00 91.38 125 VAL A CA 1
ATOM 996 C C . VAL A 1 125 ? 12.639 -4.863 8.457 1.00 91.38 125 VAL A C 1
ATOM 998 O O . VAL A 1 125 ? 11.695 -5.353 7.839 1.00 91.38 125 VAL A O 1
ATOM 1001 N N . TRP A 1 126 ? 13.286 -3.800 7.978 1.00 94.06 126 TRP A N 1
ATOM 1002 C CA . TRP A 1 126 ? 12.995 -3.238 6.668 1.00 94.06 126 TRP A CA 1
ATOM 1003 C C . TRP A 1 126 ? 13.404 -4.209 5.561 1.00 94.06 126 TRP A C 1
ATOM 1005 O O . TRP A 1 126 ? 12.612 -4.418 4.648 1.00 94.06 126 TRP A O 1
ATOM 1015 N N . ASP A 1 127 ? 14.590 -4.814 5.640 1.00 93.00 127 ASP A N 1
ATOM 1016 C CA . ASP A 1 127 ? 15.085 -5.764 4.639 1.00 93.00 127 ASP A CA 1
ATOM 1017 C C . ASP A 1 127 ? 14.324 -7.100 4.681 1.00 93.00 127 ASP A C 1
ATOM 1019 O O . ASP A 1 127 ? 14.092 -7.694 3.629 1.00 93.00 127 ASP A O 1
ATOM 1023 N N . GLU A 1 128 ? 13.840 -7.525 5.850 1.00 93.19 128 GLU A N 1
ATOM 1024 C CA . GLU A 1 128 ? 12.962 -8.696 6.002 1.00 93.19 128 GLU A CA 1
ATOM 1025 C C . GLU A 1 128 ? 11.619 -8.545 5.275 1.00 93.19 128 GLU A C 1
ATOM 1027 O O . GLU A 1 128 ? 11.063 -9.529 4.805 1.00 93.19 128 GLU A O 1
ATOM 1032 N N . ILE A 1 129 ? 11.089 -7.323 5.166 1.00 92.94 129 ILE A N 1
ATOM 1033 C CA . ILE A 1 129 ? 9.763 -7.066 4.579 1.00 92.94 129 ILE A CA 1
ATOM 1034 C C . ILE A 1 129 ? 9.870 -6.544 3.145 1.00 92.94 129 ILE A C 1
ATOM 1036 O O . ILE A 1 129 ? 9.115 -6.948 2.264 1.00 92.94 129 ILE A O 1
ATOM 1040 N N . TRP A 1 130 ? 10.782 -5.606 2.902 1.00 93.81 130 TRP A N 1
ATOM 1041 C CA . TRP A 1 130 ? 10.916 -4.891 1.630 1.00 93.81 130 TRP A CA 1
ATOM 1042 C C . TRP A 1 130 ? 12.089 -5.387 0.779 1.00 93.81 130 TRP A C 1
ATOM 1044 O O . TRP A 1 130 ? 12.324 -4.877 -0.323 1.00 93.81 130 TRP A O 1
ATOM 1054 N N . GLY A 1 131 ? 12.826 -6.382 1.275 1.00 91.12 131 GLY A N 1
ATOM 1055 C CA . GLY A 1 131 ? 13.830 -7.100 0.508 1.00 91.12 131 GLY A CA 1
ATOM 1056 C C . GLY A 1 131 ? 13.228 -7.809 -0.702 1.00 91.12 131 GLY A C 1
ATOM 1057 O O . GLY A 1 131 ? 12.015 -7.946 -0.848 1.00 91.12 131 GLY A O 1
ATOM 1058 N N . PHE A 1 132 ? 14.100 -8.263 -1.593 1.00 91.94 132 PHE A N 1
ATOM 1059 C CA . PHE A 1 132 ? 13.716 -8.948 -2.823 1.00 91.94 132 PHE A CA 1
ATOM 1060 C C . PHE A 1 132 ? 12.798 -10.152 -2.549 1.00 91.94 132 PHE A C 1
ATOM 1062 O O . PHE A 1 132 ? 13.163 -11.032 -1.776 1.00 91.94 132 PHE A O 1
ATOM 1069 N N . ASN A 1 133 ? 11.629 -10.197 -3.199 1.00 92.12 133 ASN A N 1
ATOM 1070 C CA . ASN A 1 133 ? 10.645 -11.290 -3.107 1.00 92.12 133 ASN A CA 1
ATOM 1071 C C . ASN A 1 133 ? 10.074 -11.611 -1.711 1.00 92.12 133 ASN A C 1
ATOM 1073 O O . ASN A 1 133 ? 9.357 -12.605 -1.569 1.00 92.12 133 ASN A O 1
ATOM 1077 N N . GLN A 1 134 ? 10.310 -10.779 -0.698 1.00 93.75 134 GLN A N 1
ATOM 1078 C CA . GLN A 1 134 ? 9.893 -11.073 0.677 1.00 93.75 134 GLN A CA 1
ATOM 1079 C C . GLN A 1 134 ? 8.369 -11.130 0.884 1.00 93.75 134 GLN A C 1
ATOM 1081 O O . GLN A 1 134 ? 7.888 -11.863 1.743 1.00 93.75 134 GLN A O 1
ATOM 1086 N N . LEU A 1 135 ? 7.584 -10.409 0.078 1.00 91.69 135 LEU A N 1
ATOM 1087 C CA . LEU A 1 135 ? 6.116 -10.401 0.164 1.00 91.69 135 LEU A CA 1
ATOM 1088 C C . LEU A 1 135 ? 5.441 -11.318 -0.859 1.00 91.69 135 LEU A C 1
ATOM 1090 O O . LEU A 1 135 ? 4.214 -11.406 -0.878 1.00 91.69 135 LEU A O 1
ATOM 1094 N N . SER A 1 136 ? 6.211 -12.010 -1.700 1.00 88.69 136 SER A N 1
ATOM 1095 C CA . SER A 1 136 ? 5.668 -12.858 -2.770 1.00 88.69 136 SER A CA 1
ATOM 1096 C C . SER A 1 136 ? 4.758 -13.977 -2.242 1.00 88.69 136 SER A C 1
ATOM 1098 O O . SER A 1 136 ? 3.738 -14.290 -2.855 1.00 88.69 136 SER A O 1
ATOM 1100 N N . SER A 1 137 ? 5.071 -14.527 -1.064 1.00 86.56 137 SER A N 1
ATOM 1101 C CA . SER A 1 137 ? 4.298 -15.583 -0.394 1.00 86.56 137 SER A CA 1
ATOM 1102 C C . SER A 1 137 ? 2.951 -15.112 0.161 1.00 86.56 137 SER A C 1
ATOM 1104 O O . SER A 1 137 ? 2.084 -15.934 0.452 1.00 86.56 137 SER A O 1
ATOM 1106 N N . LEU A 1 138 ? 2.755 -13.798 0.304 1.00 84.88 138 LEU A N 1
ATOM 1107 C CA . LEU A 1 138 ? 1.498 -13.216 0.772 1.00 84.88 138 LEU A CA 1
ATOM 1108 C C . LEU A 1 138 ? 0.466 -13.075 -0.350 1.00 84.88 138 LEU A C 1
ATOM 1110 O O . LEU A 1 138 ? -0.706 -12.819 -0.069 1.00 84.88 138 LEU A O 1
ATOM 1114 N N . ILE A 1 139 ? 0.887 -13.225 -1.609 1.00 82.62 139 ILE A N 1
ATOM 1115 C CA . ILE A 1 139 ? -0.009 -13.189 -2.760 1.00 82.62 139 ILE A CA 1
ATOM 1116 C C . ILE A 1 139 ? -0.689 -14.548 -2.877 1.00 82.62 139 ILE A C 1
ATOM 1118 O O . ILE A 1 139 ? -0.096 -15.534 -3.318 1.00 82.62 139 ILE A O 1
ATOM 1122 N N . ILE A 1 140 ? -1.960 -14.595 -2.498 1.00 74.44 140 ILE A N 1
ATOM 1123 C CA . ILE A 1 140 ? -2.778 -15.793 -2.651 1.00 74.44 140 ILE A CA 1
ATOM 1124 C C . ILE A 1 140 ? -3.249 -15.836 -4.103 1.00 74.44 140 ILE A C 1
ATOM 1126 O O . ILE A 1 140 ? -4.054 -15.012 -4.534 1.00 74.44 140 ILE A O 1
ATOM 1130 N N . LYS A 1 141 ? -2.694 -16.774 -4.876 1.00 66.00 141 LYS A N 1
ATOM 1131 C CA . LYS A 1 141 ? -3.145 -17.031 -6.246 1.00 66.00 141 LYS A CA 1
ATOM 1132 C C . LYS A 1 141 ? -4.553 -17.621 -6.173 1.00 66.00 141 LYS A C 1
ATOM 1134 O O . LYS A 1 141 ? -4.752 -18.624 -5.489 1.00 66.00 141 LYS A O 1
ATOM 1139 N N . THR A 1 142 ? -5.497 -16.950 -6.824 1.00 59.12 142 THR A N 1
ATOM 1140 C CA . THR A 1 142 ? -6.873 -17.432 -7.009 1.00 59.12 142 THR A CA 1
ATOM 1141 C C . THR A 1 142 ? -6.997 -18.179 -8.323 1.00 59.12 142 THR A C 1
ATOM 1143 O O . THR A 1 142 ? -6.200 -17.877 -9.243 1.00 59.12 142 THR A O 1
#

Organism: Shewanella hanedai (NCBI:txid25)

Secondary structure (DSSP, 8-state):
--SSGGG-STTSHHHHHHHHHHSSPPPTTT-SSHHHHHHHHHHTT-----S-SS--TTPPP-TTTTHHHHHHHHHHHHHHHHH-S-EEEESTTTTTTS--TTS-GGGEEEE--SSHHHHHHSHHHHHHHHSTTTTGGG----

Foldseek 3Di:
DDFAPVVLDLQDLLQLVCQQQPVGDPDCVVAVHSVRVQVVCVVLLHDDADQFPDDPVPDDDDCVVCVVRNVVSQVVCVVSQQPQQADEQEDDSRPPRRDDPPHDPVRYDYAYHSGPVSCVVVVVRNCCRSNGNNCNVVRDGD

pLDDT: mean 85.4, std 7.59, range [58.81, 94.06]

Sequence (142 aa):
MKGTWSEMDGNSSGFHIFNSIFGGLPSHEKYKSPKDYAYHLLSQGIVFLNCSYHYLKKEKLSKIKHKNCLDDAHEINDPILLKSQRIILCGKEVSSVLLPSSIENNKFIKAPHPSRLSRRSNSEVWDEIWGFNQLSSLIIKT